Protein AF-A0A3C1PST8-F1 (afdb_monomer_lite)

Structure (mmCIF, N/CA/C/O backbone):
data_AF-A0A3C1PST8-F1
#
_entry.id   AF-A0A3C1PST8-F1
#
loop_
_atom_site.group_PDB
_atom_site.id
_atom_site.type_symbol
_atom_site.label_atom_id
_atom_site.label_alt_id
_atom_site.label_comp_id
_atom_site.label_asym_id
_atom_site.label_entity_id
_atom_site.label_seq_id
_atom_site.pdbx_PDB_ins_code
_atom_site.Cartn_x
_atom_site.Cartn_y
_atom_site.Cartn_z
_atom_site.occupancy
_atom_site.B_iso_or_equiv
_atom_site.auth_seq_id
_atom_site.auth_comp_id
_atom_site.auth_asym_id
_atom_site.auth_atom_id
_atom_site.pdbx_PDB_model_num
ATOM 1 N N . ALA A 1 1 ? -13.559 -8.738 5.731 1.00 84.25 1 ALA A N 1
ATOM 2 C CA . ALA A 1 1 ? -12.837 -9.441 4.651 1.00 84.25 1 ALA A CA 1
ATOM 3 C C . ALA A 1 1 ? -11.566 -10.055 5.231 1.00 84.25 1 ALA A C 1
ATOM 5 O O . ALA A 1 1 ? -11.089 -9.526 6.226 1.00 84.25 1 ALA A O 1
ATOM 6 N N . LYS A 1 2 ? -11.051 -11.155 4.660 1.00 90.19 2 LYS A N 1
ATOM 7 C CA . LYS A 1 2 ? -9.764 -11.761 5.072 1.00 90.19 2 LYS A CA 1
ATOM 8 C C . LYS A 1 2 ? -8.573 -11.300 4.208 1.00 90.19 2 LYS A C 1
ATOM 10 O O . LYS A 1 2 ? -7.437 -11.462 4.620 1.00 90.19 2 LYS A O 1
ATOM 15 N N . ALA A 1 3 ? -8.844 -10.725 3.034 1.00 92.12 3 ALA A N 1
ATOM 16 C CA . ALA A 1 3 ? -7.890 -10.090 2.123 1.00 92.12 3 ALA A CA 1
ATOM 17 C C . ALA A 1 3 ? -8.646 -9.130 1.182 1.00 92.12 3 ALA A C 1
ATOM 19 O O . ALA A 1 3 ? -9.878 -9.199 1.104 1.00 92.12 3 ALA A O 1
ATOM 20 N N . CYS A 1 4 ? -7.916 -8.272 0.463 1.00 92.38 4 CYS A N 1
ATOM 21 C CA . CYS A 1 4 ? -8.449 -7.345 -0.541 1.00 92.38 4 CYS A CA 1
ATOM 22 C C . CYS A 1 4 ? -7.604 -7.410 -1.824 1.00 92.38 4 CYS A C 1
ATOM 24 O O . CYS A 1 4 ? -6.403 -7.662 -1.757 1.00 92.38 4 CYS A O 1
ATOM 26 N N . ALA A 1 5 ? -8.221 -7.157 -2.981 1.00 90.00 5 ALA A N 1
ATOM 27 C CA . ALA A 1 5 ? -7.541 -7.111 -4.276 1.00 90.00 5 ALA A CA 1
ATOM 28 C C . ALA A 1 5 ? -7.505 -5.679 -4.833 1.00 90.00 5 ALA A C 1
ATOM 30 O O . ALA A 1 5 ? -8.474 -4.931 -4.699 1.00 90.00 5 ALA A O 1
ATOM 31 N N . GLY A 1 6 ? -6.402 -5.309 -5.490 1.00 88.38 6 GLY A N 1
ATOM 32 C CA . GLY A 1 6 ? -6.241 -4.025 -6.177 1.00 88.38 6 GLY A CA 1
ATOM 33 C C . GLY A 1 6 ? -6.160 -4.211 -7.691 1.00 88.38 6 GLY A C 1
ATOM 34 O O . GLY A 1 6 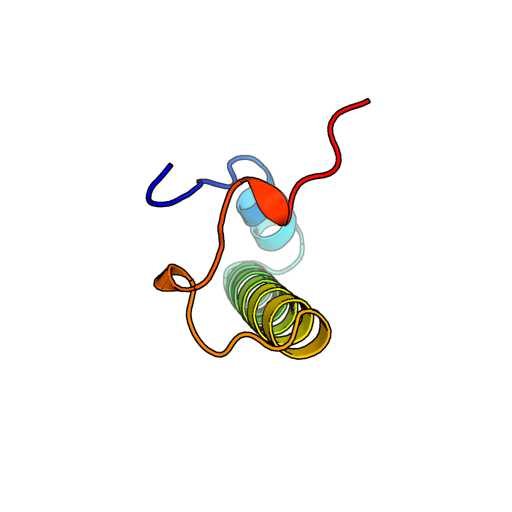? -5.095 -4.527 -8.205 1.00 88.38 6 GLY A O 1
ATOM 35 N N . GLY A 1 7 ? -7.267 -4.003 -8.413 1.00 91.06 7 GLY A N 1
ATOM 36 C CA . GLY A 1 7 ? -7.345 -4.267 -9.860 1.00 91.06 7 GLY A CA 1
ATOM 37 C C . GLY A 1 7 ? -6.471 -3.339 -10.712 1.00 91.06 7 GLY A C 1
ATOM 38 O O . GLY A 1 7 ? -5.439 -3.740 -11.227 1.00 91.06 7 GLY A O 1
ATOM 39 N N . ARG A 1 8 ? -6.854 -2.064 -10.853 1.00 94.19 8 ARG A N 1
ATOM 40 C CA . ARG A 1 8 ? -6.099 -1.091 -11.678 1.00 94.19 8 ARG A CA 1
ATOM 41 C C . ARG A 1 8 ? -4.715 -0.758 -11.129 1.00 94.19 8 ARG A C 1
ATOM 43 O O . ARG A 1 8 ? -3.866 -0.248 -11.849 1.00 94.19 8 ARG A O 1
ATOM 50 N N . LEU A 1 9 ? -4.505 -1.044 -9.852 1.00 91.88 9 LEU A N 1
ATOM 51 C CA . LEU A 1 9 ? -3.314 -0.659 -9.127 1.00 91.88 9 LEU A CA 1
ATOM 52 C C . LEU A 1 9 ? -2.031 -1.203 -9.765 1.00 91.88 9 LEU A C 1
ATOM 54 O O . LEU A 1 9 ? -1.123 -0.437 -10.081 1.00 91.88 9 LEU A O 1
ATOM 58 N N . TYR A 1 10 ? -1.975 -2.520 -9.975 1.00 92.31 10 TYR A N 1
ATOM 59 C CA . TYR A 1 10 ? -0.798 -3.148 -10.565 1.00 92.31 10 TYR A CA 1
ATOM 60 C C . TYR A 1 10 ? -0.657 -2.784 -12.047 1.00 92.31 10 TYR A C 1
ATOM 62 O O . TYR A 1 10 ? 0.461 -2.701 -12.532 1.00 92.31 10 TYR A O 1
ATOM 70 N N . LEU A 1 11 ? -1.762 -2.503 -12.754 1.00 96.19 11 LEU A N 1
ATOM 71 C CA . LEU A 1 11 ? -1.735 -2.106 -14.166 1.00 96.19 11 LEU A CA 1
ATOM 72 C C . LEU A 1 11 ? -1.067 -0.745 -14.372 1.00 96.19 11 LEU A C 1
ATOM 74 O O . LEU A 1 11 ? -0.302 -0.587 -15.318 1.00 96.19 11 LEU A O 1
ATOM 78 N N . TYR A 1 12 ? -1.303 0.223 -13.484 1.00 96.25 12 TYR A N 1
ATOM 79 C CA . TYR A 1 12 ? -0.628 1.522 -13.566 1.00 96.25 12 TYR A CA 1
ATOM 80 C C . TYR A 1 12 ? 0.870 1.402 -13.292 1.00 96.25 12 TYR A C 1
ATOM 82 O O . TYR A 1 12 ? 1.679 1.987 -14.007 1.00 96.25 12 TYR A O 1
ATOM 90 N N . ALA A 1 13 ? 1.245 0.598 -12.299 1.00 96.75 13 ALA A N 1
ATOM 91 C CA . ALA A 1 13 ? 2.646 0.330 -11.999 1.00 96.75 13 ALA A CA 1
ATOM 92 C C . ALA A 1 13 ? 3.344 -0.429 -13.146 1.00 96.75 13 ALA A C 1
ATOM 94 O O . ALA A 1 13 ? 4.468 -0.091 -13.522 1.00 96.75 13 ALA A O 1
ATOM 95 N N . LEU A 1 14 ? 2.642 -1.399 -13.740 1.00 97.50 14 LEU A N 1
ATOM 96 C CA . LEU A 1 14 ? 3.093 -2.176 -14.891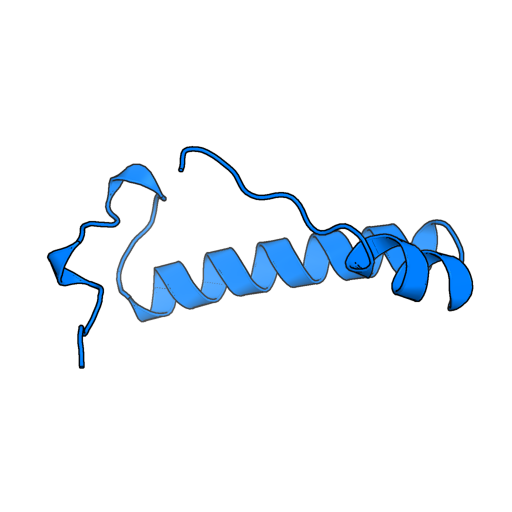 1.00 97.50 14 LEU A CA 1
ATOM 97 C C . LEU A 1 14 ? 3.302 -1.291 -16.122 1.00 97.50 14 LEU A C 1
ATOM 99 O O . LEU A 1 14 ? 4.334 -1.394 -16.776 1.00 97.50 14 LEU A O 1
ATOM 103 N N . ALA A 1 15 ? 2.357 -0.396 -16.412 1.00 98.06 15 ALA A N 1
ATOM 104 C CA . ALA A 1 15 ? 2.474 0.550 -17.517 1.00 98.06 15 ALA A CA 1
ATOM 105 C C . ALA A 1 15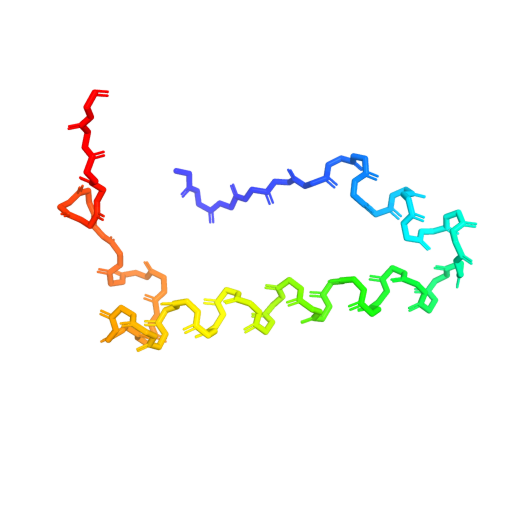 ? 3.623 1.552 -17.310 1.00 98.06 15 ALA A C 1
ATOM 107 O O . ALA A 1 15 ? 4.259 1.954 -18.279 1.00 98.06 15 ALA A O 1
ATOM 108 N N . ALA A 1 16 ? 3.904 1.945 -16.063 1.00 97.69 16 ALA A N 1
ATOM 109 C CA . ALA A 1 16 ? 4.934 2.933 -15.751 1.00 97.69 16 ALA A CA 1
ATOM 110 C C . ALA A 1 16 ? 6.367 2.378 -15.821 1.00 97.69 16 ALA A C 1
ATOM 112 O O . ALA A 1 16 ? 7.265 3.076 -16.285 1.00 97.69 16 ALA A O 1
ATOM 113 N N . ALA A 1 17 ? 6.606 1.159 -15.322 1.00 97.81 17 ALA A N 1
ATOM 114 C CA . ALA A 1 17 ? 7.965 0.613 -15.213 1.00 97.81 17 ALA A CA 1
ATOM 115 C C . ALA A 1 17 ? 8.033 -0.925 -15.284 1.00 97.81 17 ALA A C 1
ATOM 117 O O . ALA A 1 17 ? 8.934 -1.539 -14.708 1.00 97.81 17 ALA A O 1
ATOM 118 N N . GLY A 1 18 ? 7.080 -1.571 -15.959 1.00 97.69 18 GLY A N 1
ATOM 119 C CA . GLY A 1 18 ? 7.062 -3.025 -16.099 1.00 97.69 18 GLY A CA 1
ATOM 120 C C . GLY A 1 18 ? 6.983 -3.745 -14.747 1.00 97.69 18 GLY A C 1
ATOM 121 O O . GLY A 1 18 ? 6.402 -3.245 -13.781 1.00 97.69 18 GLY A O 1
ATOM 122 N N . GLN A 1 19 ? 7.604 -4.923 -14.660 1.00 97.88 19 GLN A N 1
ATOM 123 C CA . GLN A 1 19 ? 7.660 -5.721 -13.429 1.00 97.88 19 GLN A CA 1
ATOM 124 C C . GLN A 1 19 ? 8.263 -4.946 -12.247 1.00 97.88 19 GLN A C 1
ATOM 126 O O . GLN A 1 19 ? 7.703 -4.981 -11.154 1.00 97.88 19 GLN A O 1
ATOM 131 N N . ALA A 1 20 ? 9.350 -4.199 -12.467 1.00 98.31 20 ALA A N 1
ATOM 132 C CA . ALA A 1 20 ? 10.004 -3.425 -11.410 1.00 98.31 20 ALA A CA 1
ATOM 133 C C . ALA A 1 20 ? 9.059 -2.374 -10.797 1.00 98.31 20 ALA A C 1
ATOM 135 O O . ALA A 1 20 ? 9.070 -2.143 -9.586 1.00 98.31 20 ALA A O 1
ATOM 136 N N . GLY A 1 21 ? 8.195 -1.770 -11.622 1.00 97.69 21 GLY A N 1
ATOM 137 C CA . GLY A 1 21 ? 7.133 -0.880 -11.156 1.00 97.69 21 GLY A CA 1
ATOM 138 C C . GLY A 1 21 ? 6.133 -1.595 -10.252 1.00 97.69 21 GLY A C 1
ATOM 139 O O . GLY A 1 21 ? 5.813 -1.097 -9.171 1.00 97.69 21 GLY A O 1
ATOM 140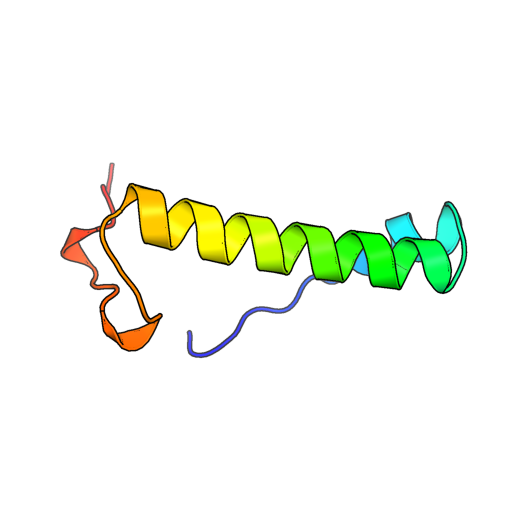 N N . VAL A 1 22 ? 5.671 -2.777 -10.668 1.00 97.62 22 VAL A N 1
ATOM 141 C CA . VAL A 1 22 ? 4.727 -3.597 -9.891 1.00 97.62 22 VAL A CA 1
ATOM 142 C C . VAL A 1 22 ? 5.326 -4.020 -8.550 1.00 97.62 22 VAL A C 1
ATOM 144 O O . VAL A 1 22 ? 4.678 -3.845 -7.519 1.00 97.62 22 VAL A O 1
ATOM 147 N N . GLU A 1 23 ? 6.563 -4.518 -8.532 1.00 97.81 23 GLU A N 1
ATOM 148 C CA . GLU A 1 23 ? 7.252 -4.924 -7.299 1.00 97.81 23 GLU A CA 1
ATOM 149 C C . GLU A 1 23 ? 7.418 -3.753 -6.331 1.00 97.81 23 GLU A C 1
ATOM 151 O O . GLU A 1 23 ? 7.113 -3.873 -5.141 1.00 97.81 23 GLU A O 1
ATOM 156 N N . ARG A 1 24 ? 7.831 -2.585 -6.841 1.00 97.25 24 ARG A N 1
ATOM 157 C CA . ARG A 1 24 ? 7.932 -1.366 -6.034 1.00 97.25 24 ARG A CA 1
ATOM 158 C C . ARG A 1 24 ? 6.580 -0.970 -5.447 1.00 97.25 24 ARG A C 1
ATOM 160 O O . ARG A 1 24 ? 6.518 -0.644 -4.263 1.00 97.25 24 ARG A O 1
ATOM 167 N N . ALA A 1 25 ? 5.514 -1.007 -6.247 1.00 96.56 25 ALA A N 1
ATOM 168 C CA . ALA A 1 25 ? 4.173 -0.688 -5.775 1.00 96.56 25 ALA A CA 1
ATOM 169 C C . ALA A 1 25 ? 3.741 -1.652 -4.660 1.00 96.56 25 ALA A C 1
ATOM 171 O O . ALA A 1 25 ? 3.365 -1.200 -3.583 1.00 96.56 25 ALA A O 1
ATOM 172 N N . LEU A 1 26 ? 3.865 -2.967 -4.862 1.00 96.25 26 LEU A N 1
ATOM 173 C CA . LEU A 1 26 ? 3.493 -3.968 -3.853 1.00 96.25 26 LEU A CA 1
ATOM 174 C C . LEU A 1 26 ? 4.286 -3.814 -2.547 1.00 96.25 26 LEU A C 1
ATOM 176 O O . LEU A 1 26 ? 3.705 -3.896 -1.463 1.00 96.25 26 LEU A O 1
ATOM 180 N N . ASN A 1 27 ? 5.588 -3.535 -2.637 1.00 97.38 27 ASN A N 1
ATOM 181 C CA . ASN A 1 27 ? 6.420 -3.277 -1.462 1.00 97.38 27 ASN A CA 1
ATOM 182 C C . ASN A 1 27 ? 5.983 -2.009 -0.721 1.00 97.38 27 ASN A C 1
ATOM 184 O O . ASN A 1 27 ? 5.879 -2.027 0.505 1.00 97.38 27 ASN A O 1
ATOM 188 N N . GLN A 1 28 ? 5.657 -0.942 -1.453 1.00 96.44 28 GLN A N 1
ATOM 189 C CA . GLN A 1 28 ? 5.141 0.292 -0.867 1.00 96.44 28 GLN A CA 1
ATOM 190 C C . GLN A 1 28 ? 3.821 0.048 -0.119 1.00 96.44 28 GLN A C 1
ATOM 192 O O . GLN A 1 28 ? 3.701 0.458 1.035 1.00 96.44 28 GLN A O 1
ATOM 197 N N . TYR A 1 29 ? 2.885 -0.702 -0.717 1.00 95.81 29 TYR A N 1
ATOM 198 C CA . TYR A 1 29 ? 1.636 -1.105 -0.054 1.00 95.81 29 TYR A CA 1
ATOM 199 C C . TYR A 1 29 ? 1.888 -1.873 1.234 1.00 95.81 29 TYR A C 1
ATOM 201 O O . TYR A 1 29 ? 1.264 -1.599 2.258 1.00 95.81 29 TYR A O 1
ATOM 209 N N . ARG A 1 30 ? 2.813 -2.834 1.203 1.00 95.88 30 ARG A N 1
ATOM 210 C CA . ARG A 1 30 ? 3.172 -3.605 2.393 1.00 95.88 30 ARG A CA 1
ATOM 211 C C . ARG A 1 30 ? 3.715 -2.700 3.497 1.00 95.88 30 ARG A C 1
ATOM 213 O O . ARG A 1 30 ? 3.249 -2.777 4.631 1.00 95.88 30 ARG A O 1
ATOM 220 N N . SER A 1 31 ? 4.667 -1.829 3.163 1.00 97.88 31 SER A N 1
ATOM 221 C CA . SER A 1 31 ? 5.264 -0.894 4.119 1.00 97.88 31 SER A CA 1
ATOM 222 C C . SER A 1 31 ? 4.250 0.098 4.688 1.00 97.88 31 SER A C 1
ATOM 224 O O . SER A 1 31 ? 4.348 0.457 5.858 1.00 97.88 31 SER A O 1
ATOM 226 N N . GLU A 1 32 ? 3.280 0.540 3.887 1.00 97.50 32 GLU A N 1
ATOM 227 C CA . GLU A 1 32 ? 2.173 1.385 4.344 1.00 97.50 32 GLU A CA 1
ATOM 228 C C . GLU A 1 32 ? 1.270 0.6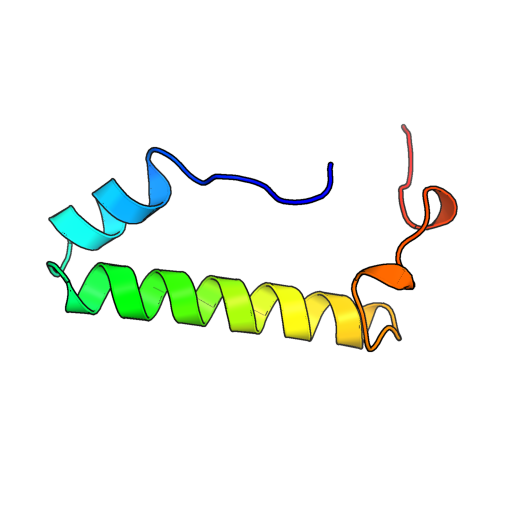56 5.332 1.00 97.50 32 GLU A C 1
ATOM 230 O O . GLU A 1 32 ? 1.089 1.149 6.441 1.00 97.50 32 GLU A O 1
ATOM 235 N N . LEU A 1 33 ? 0.815 -0.556 5.002 1.00 96.00 33 LEU A N 1
ATOM 236 C CA . LEU A 1 33 ? -0.000 -1.366 5.912 1.00 96.00 33 LEU A CA 1
ATOM 237 C C . LEU A 1 33 ? 0.714 -1.626 7.247 1.00 96.00 33 LEU A C 1
ATOM 239 O O . LEU A 1 33 ? 0.112 -1.502 8.313 1.00 96.00 33 LEU A O 1
ATOM 243 N N . GLU A 1 34 ? 2.005 -1.959 7.209 1.00 97.19 34 GLU A N 1
ATOM 244 C CA . GLU A 1 34 ? 2.811 -2.159 8.418 1.00 97.19 34 GLU A CA 1
ATOM 245 C C . GLU A 1 34 ? 2.978 -0.869 9.229 1.00 97.19 34 GLU A C 1
ATOM 247 O O . GLU A 1 34 ? 2.916 -0.902 10.461 1.00 97.19 34 GLU A O 1
ATOM 252 N N . ARG A 1 35 ? 3.185 0.274 8.566 1.00 98.00 35 ARG A N 1
ATOM 253 C CA . ARG A 1 35 ? 3.303 1.579 9.228 1.00 98.00 35 ARG A CA 1
ATOM 254 C C . ARG A 1 35 ? 1.991 1.982 9.890 1.00 98.00 35 ARG A C 1
ATOM 256 O O . ARG A 1 35 ? 2.013 2.403 11.042 1.00 98.00 35 ARG A O 1
ATOM 263 N N . ASP A 1 36 ? 0.872 1.805 9.203 1.00 97.38 36 ASP A N 1
ATOM 264 C CA . ASP A 1 36 ? -0.448 2.153 9.722 1.00 97.38 36 ASP A CA 1
ATOM 265 C C . ASP A 1 36 ? -0.795 1.297 10.944 1.00 97.38 36 ASP A C 1
ATOM 267 O O . ASP A 1 36 ? -1.238 1.827 11.964 1.00 97.38 36 ASP A O 1
ATOM 271 N N . MET A 1 37 ? -0.509 -0.011 10.903 1.00 97.31 37 MET A N 1
ATOM 272 C CA . MET A 1 37 ? -0.655 -0.877 12.079 1.00 97.31 37 MET A CA 1
ATOM 273 C C . MET A 1 37 ? 0.204 -0.395 13.253 1.00 97.31 37 MET A C 1
ATOM 275 O O . MET A 1 37 ? -0.311 -0.284 14.365 1.00 97.31 37 MET A O 1
ATOM 279 N N . LYS A 1 38 ? 1.469 -0.022 13.012 1.00 97.06 38 LYS A N 1
ATOM 280 C CA . LYS A 1 38 ? 2.348 0.533 14.058 1.00 97.06 38 LYS A CA 1
ATOM 281 C C . LYS A 1 38 ? 1.790 1.823 14.659 1.00 97.06 38 LYS A C 1
ATOM 283 O O . LYS A 1 38 ? 1.805 1.964 15.877 1.00 97.06 38 LYS A O 1
ATOM 288 N N . LEU A 1 39 ? 1.271 2.735 13.835 1.00 97.44 39 LEU A N 1
ATOM 289 C CA . LEU A 1 39 ? 0.662 3.989 14.300 1.00 97.44 39 LEU A CA 1
ATOM 290 C C . LEU A 1 39 ? -0.608 3.751 15.129 1.00 97.44 39 LEU A C 1
ATOM 292 O O . LEU A 1 39 ? -0.903 4.526 16.034 1.00 97.44 39 LEU A O 1
ATOM 296 N N . MET A 1 40 ? -1.330 2.663 14.857 1.00 95.81 40 MET A N 1
ATOM 297 C CA . MET A 1 40 ? -2.471 2.218 15.661 1.00 95.81 40 MET A CA 1
ATOM 298 C C . MET A 1 40 ? -2.073 1.403 16.907 1.00 95.81 40 MET A C 1
ATOM 300 O O . MET A 1 40 ? -2.945 1.061 17.703 1.00 95.81 40 MET A O 1
ATOM 304 N N . GLY A 1 41 ? -0.786 1.089 17.093 1.00 96.81 41 GLY A N 1
ATOM 305 C CA . GLY A 1 41 ? -0.295 0.276 18.209 1.00 96.81 41 GLY A CA 1
ATOM 306 C C . GLY A 1 41 ? -0.497 -1.235 18.039 1.00 96.81 41 GLY A C 1
ATOM 307 O O . GLY A 1 41 ? -0.516 -1.957 19.033 1.00 96.81 41 GLY A O 1
ATOM 308 N N . TYR A 1 42 ? -0.644 -1.722 16.804 1.00 97.31 42 TYR A N 1
ATOM 309 C CA . TYR A 1 42 ? -0.872 -3.135 16.495 1.00 97.31 42 TYR A CA 1
ATOM 310 C C . TYR A 1 42 ? 0.304 -3.781 15.765 1.00 97.31 42 TYR A C 1
ATOM 312 O O . TYR A 1 42 ? 0.977 -3.162 14.940 1.00 97.31 42 TYR A O 1
ATOM 320 N N . THR A 1 43 ? 0.519 -5.066 16.044 1.00 96.62 43 THR A N 1
ATOM 321 C CA . THR A 1 43 ? 1.589 -5.870 15.425 1.00 96.62 43 THR A CA 1
ATOM 322 C C . THR A 1 43 ? 1.072 -6.960 14.489 1.00 96.62 43 THR A C 1
ATOM 324 O O . THR A 1 43 ? 1.862 -7.567 13.768 1.00 96.62 43 THR A O 1
ATOM 327 N N . SER A 1 44 ? -0.242 -7.205 14.460 1.00 95.50 44 SER A N 1
ATOM 328 C CA . SER A 1 44 ? -0.866 -8.165 13.546 1.00 95.50 44 SER A CA 1
ATOM 329 C C . SER A 1 44 ? -2.269 -7.737 13.114 1.00 95.50 44 SER A C 1
ATOM 331 O O . SER A 1 44 ? -2.985 -7.044 13.839 1.00 95.50 44 SER A O 1
ATOM 333 N N . VAL A 1 45 ? -2.689 -8.201 11.931 1.00 94.88 45 VAL A N 1
ATOM 334 C CA . VAL A 1 45 ? -4.029 -7.940 11.369 1.00 94.88 45 VAL A CA 1
ATOM 335 C C . VAL A 1 45 ? -5.136 -8.483 12.283 1.00 94.88 45 VAL A C 1
ATOM 337 O O . VAL A 1 45 ? -6.197 -7.873 12.397 1.00 94.88 45 VAL A O 1
ATOM 340 N N . ASP A 1 46 ? -4.873 -9.572 13.010 1.00 95.31 46 ASP A N 1
ATOM 341 C CA . ASP A 1 46 ? -5.821 -10.187 13.949 1.00 95.31 46 ASP A CA 1
ATOM 342 C C . ASP A 1 46 ? -6.092 -9.349 15.203 1.00 95.31 46 ASP A C 1
ATOM 344 O O . ASP A 1 46 ? -6.970 -9.702 15.993 1.00 95.31 46 ASP A O 1
ATOM 348 N N . GLN A 1 47 ? -5.375 -8.242 15.412 1.00 96.12 47 GLN A N 1
ATOM 349 C CA . GLN A 1 47 ? -5.651 -7.282 16.486 1.00 96.12 47 GLN A CA 1
ATOM 350 C C . GLN A 1 47 ? -6.645 -6.193 16.053 1.00 96.12 47 GLN A C 1
ATOM 352 O O . GLN A 1 47 ? -7.241 -5.541 16.909 1.00 96.12 4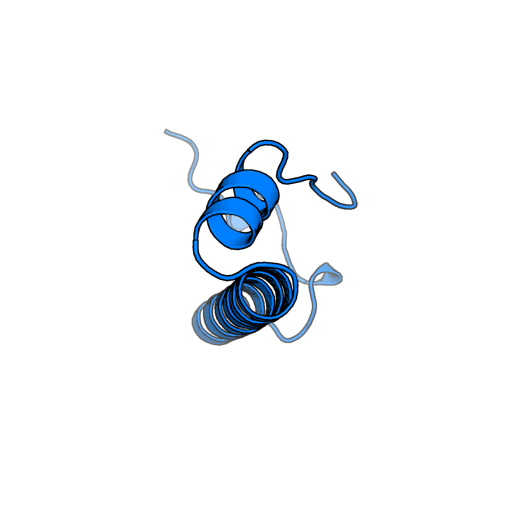7 GLN A O 1
ATOM 357 N N . LEU A 1 48 ? -6.901 -6.045 14.747 1.00 94.50 48 LEU A N 1
ATOM 358 C CA . LEU A 1 48 ? -7.846 -5.061 14.220 1.00 94.50 48 LEU A CA 1
ATOM 359 C C . LEU A 1 48 ? -9.294 -5.455 14.551 1.00 94.50 48 LEU A C 1
ATOM 361 O O . LEU A 1 48 ? -9.717 -6.609 14.421 1.00 94.50 48 LEU A O 1
ATOM 365 N N . ARG A 1 49 ? -10.083 -4.484 15.002 1.00 94.31 49 ARG A N 1
ATOM 366 C CA . ARG A 1 49 ? -11.472 -4.633 15.453 1.00 94.31 49 ARG A CA 1
ATOM 367 C C . ARG A 1 49 ? -12.354 -3.562 14.821 1.00 94.31 49 ARG A C 1
ATOM 369 O O . ARG A 1 49 ? -11.898 -2.517 14.373 1.00 94.31 49 ARG A O 1
ATOM 376 N N . ARG A 1 50 ? -13.670 -3.793 14.840 1.00 93.12 50 ARG A N 1
ATOM 377 C CA . ARG A 1 50 ? -14.652 -2.798 14.370 1.00 93.12 50 ARG A CA 1
ATOM 378 C C . ARG A 1 50 ? -14.630 -1.505 15.189 1.00 93.12 50 ARG A C 1
ATOM 380 O O . ARG A 1 50 ? -14.982 -0.470 14.647 1.00 93.12 50 ARG A O 1
ATOM 387 N N . SER A 1 51 ? -14.184 -1.551 16.446 1.00 92.88 51 SER A N 1
ATOM 388 C CA . SER A 1 51 ? -13.993 -0.362 17.286 1.00 92.88 51 SER A CA 1
ATOM 389 C C . SER A 1 51 ? -12.897 0.578 16.772 1.00 92.88 51 SER A C 1
ATOM 391 O O . SER A 1 51 ? -12.911 1.751 17.125 1.00 92.88 51 SER A O 1
ATOM 393 N N . ASN A 1 52 ? -11.973 0.099 15.926 1.00 92.25 52 ASN A N 1
ATOM 394 C CA . ASN A 1 52 ? -10.979 0.952 15.267 1.00 92.25 52 ASN A CA 1
ATOM 395 C C . ASN A 1 52 ? -11.584 1.808 14.144 1.00 92.25 52 ASN A C 1
ATOM 397 O O . ASN A 1 52 ? -10.949 2.754 13.685 1.00 92.25 52 ASN A O 1
ATOM 401 N N . LEU A 1 53 ? -12.793 1.480 13.681 1.00 92.94 53 LEU A N 1
ATOM 402 C CA . LEU A 1 53 ? -13.476 2.214 12.627 1.00 92.94 53 LEU A CA 1
ATOM 403 C C . LEU A 1 53 ? -14.377 3.282 13.245 1.00 92.94 53 LEU A C 1
ATOM 405 O O . LEU A 1 53 ? -15.254 2.985 14.055 1.00 92.94 53 LEU A O 1
ATOM 409 N N . ARG A 1 54 ? -14.210 4.532 12.809 1.00 93.12 54 ARG A N 1
ATOM 410 C CA . ARG A 1 54 ? -15.165 5.600 13.109 1.00 93.12 54 ARG A CA 1
ATOM 411 C C . ARG A 1 54 ? -16.252 5.610 12.037 1.00 93.12 54 ARG A C 1
ATOM 413 O O . ARG A 1 54 ? -16.009 6.096 10.936 1.00 93.12 54 ARG A O 1
ATOM 420 N N . PHE A 1 55 ? -17.439 5.107 12.361 1.00 89.69 55 PHE A N 1
ATOM 421 C CA . PHE A 1 55 ? -18.615 5.260 11.503 1.00 89.69 55 PHE A CA 1
ATOM 422 C C . PHE A 1 55 ? -19.187 6.676 11.670 1.00 89.69 55 PHE A C 1
ATOM 424 O O . PHE A 1 55 ? -19.378 7.142 12.795 1.00 89.69 55 PHE A O 1
ATOM 431 N N . ARG A 1 56 ? -19.402 7.371 10.555 1.00 72.44 56 ARG A N 1
ATOM 432 C CA . ARG A 1 56 ? -20.140 8.632 10.451 1.00 72.44 56 ARG A CA 1
ATOM 433 C C . ARG A 1 56 ? -21.062 8.543 9.250 1.00 72.44 56 ARG A C 1
ATOM 435 O O . ARG A 1 56 ? -20.622 7.923 8.257 1.00 72.44 56 ARG A O 1
#

Foldseek 3Di:
DVDDDDDCQLVVLCVVPNPVSSVVSVVVVVVVVCVVCVVVVHDDPVVDDPVVDDDD

Sequence (56 aa):
AKACAGGRLYLYALAAAGQAGVERALNQYRSELERDMKLMGYTSVDQLRRSNLRFR

Secondary structure (DSSP, 8-state):
------HHHHHHHHHHHHHHHHHHHHHHHHHHHHHHHHHTT-SSGGG--GGGS---

pLDDT: mean 94.8, std 4.19, range [72.44, 98.31]

Radius of gyration: 14.22 Å; chains: 1; bounding box: 30×20×36 Å